Protein AF-A0A564Z6S4-F1 (afdb_monomer_lite)

Structure (mmCIF, N/CA/C/O backbone):
data_AF-A0A564Z6S4-F1
#
_entry.id   AF-A0A564Z6S4-F1
#
loop_
_atom_site.group_PDB
_atom_site.id
_atom_site.type_symbol
_atom_site.label_atom_id
_atom_site.label_alt_id
_atom_site.label_comp_id
_atom_site.label_asym_id
_atom_site.label_entity_id
_atom_site.label_seq_id
_atom_site.pdbx_PDB_ins_code
_atom_site.Cartn_x
_atom_site.Cartn_y
_atom_site.Cartn_z
_atom_site.occupancy
_atom_site.B_iso_or_equiv
_atom_site.auth_seq_id
_atom_site.auth_comp_id
_atom_site.auth_asym_id
_atom_site.auth_atom_id
_atom_site.pdbx_PDB_model_num
ATOM 1 N N . PHE A 1 1 ? -22.185 -46.975 9.335 1.00 53.81 1 PHE A N 1
ATOM 2 C CA . PHE A 1 1 ? -21.589 -45.627 9.403 1.00 53.81 1 PHE A CA 1
ATOM 3 C C . PHE A 1 1 ? -22.709 -44.605 9.379 1.00 53.81 1 PHE A C 1
ATOM 5 O O . PHE A 1 1 ? -23.396 -44.488 8.372 1.00 53.81 1 PHE A O 1
ATOM 12 N N . GLN A 1 2 ? -22.961 -43.968 10.520 1.00 59.12 2 GLN A N 1
ATOM 13 C CA . GLN A 1 2 ? -23.992 -42.947 10.678 1.00 59.12 2 GLN A 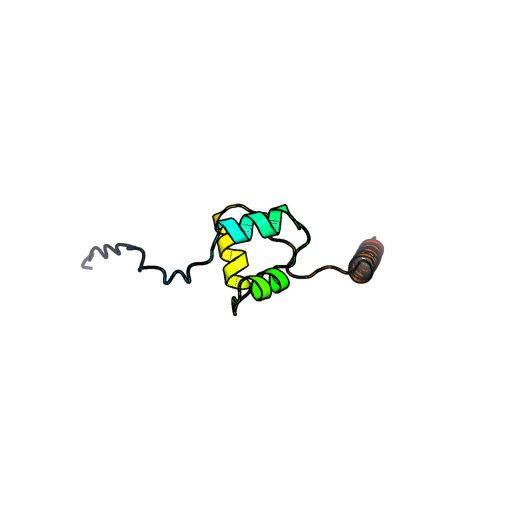CA 1
ATOM 14 C C . GLN A 1 2 ? -23.518 -41.667 9.983 1.00 59.12 2 GLN A C 1
ATOM 16 O O . GLN A 1 2 ? -22.391 -41.222 10.188 1.00 59.12 2 GLN A O 1
ATOM 21 N N . LYS A 1 3 ? -24.330 -41.156 9.057 1.00 64.38 3 LYS A N 1
ATOM 22 C CA . LYS A 1 3 ? -23.985 -40.021 8.199 1.00 64.38 3 LYS A CA 1
ATOM 23 C C . LYS A 1 3 ? -24.542 -38.766 8.861 1.00 64.38 3 LYS A C 1
ATOM 25 O O . LYS A 1 3 ? -25.624 -38.304 8.511 1.00 64.38 3 LYS A O 1
ATOM 30 N N . ASP A 1 4 ? -23.839 -38.277 9.874 1.00 65.94 4 ASP A N 1
ATOM 31 C CA . ASP A 1 4 ? -24.233 -37.045 10.546 1.00 65.94 4 ASP A CA 1
ATOM 32 C C . ASP A 1 4 ? -24.015 -35.868 9.588 1.00 65.94 4 ASP A C 1
ATOM 34 O O . ASP A 1 4 ? -22.914 -35.616 9.094 1.00 65.94 4 ASP A O 1
ATOM 38 N N . ASN A 1 5 ? -25.107 -35.174 9.269 1.00 63.91 5 ASN A N 1
ATOM 39 C CA . ASN A 1 5 ? -25.099 -33.984 8.430 1.00 63.91 5 ASN A CA 1
ATOM 40 C C . ASN A 1 5 ? -24.457 -32.830 9.208 1.00 63.91 5 ASN A C 1
ATOM 42 O O . ASN A 1 5 ? -25.134 -32.106 9.938 1.00 63.91 5 ASN A O 1
ATOM 46 N N . ILE A 1 6 ? -23.147 -32.638 9.045 1.00 66.19 6 ILE A N 1
ATOM 47 C CA . ILE A 1 6 ? -22.438 -31.463 9.561 1.00 66.19 6 ILE A CA 1
ATOM 48 C C . ILE A 1 6 ? -22.819 -30.264 8.680 1.00 66.19 6 ILE A C 1
ATOM 50 O O . ILE A 1 6 ? -22.113 -29.895 7.744 1.00 66.19 6 ILE A O 1
ATOM 54 N N . SER A 1 7 ? -23.978 -29.661 8.950 1.00 69.12 7 SER A N 1
ATOM 55 C CA . SER A 1 7 ? -24.374 -28.374 8.372 1.00 69.12 7 SER A CA 1
ATOM 56 C C . SER A 1 7 ? -23.550 -27.266 9.033 1.00 69.12 7 SER A C 1
ATOM 58 O O . SER A 1 7 ? -24.023 -26.585 9.944 1.00 69.12 7 SER A O 1
ATOM 60 N N . LEU A 1 8 ? -22.310 -27.078 8.579 1.00 66.00 8 LEU A N 1
ATOM 61 C CA . LEU A 1 8 ? -21.487 -25.936 8.965 1.00 66.00 8 LEU A CA 1
ATOM 62 C C . LEU A 1 8 ? -22.077 -24.677 8.311 1.00 66.00 8 LEU A C 1
ATOM 64 O O . LEU A 1 8 ? -21.852 -24.405 7.133 1.00 66.00 8 LEU A O 1
ATOM 68 N N . LYS A 1 9 ? -22.890 -23.925 9.055 1.00 72.31 9 LYS A N 1
ATOM 69 C CA . LYS A 1 9 ? -23.307 -22.585 8.636 1.00 72.31 9 LYS A CA 1
ATOM 70 C C . LYS A 1 9 ? -22.086 -21.678 8.764 1.00 72.31 9 LYS A C 1
ATOM 72 O O . LYS A 1 9 ? -21.636 -21.405 9.873 1.00 72.31 9 LYS A O 1
ATOM 77 N N . ASP A 1 10 ? -21.531 -21.261 7.630 1.00 65.38 10 ASP A N 1
ATOM 78 C CA . ASP A 1 10 ? -20.462 -20.263 7.580 1.00 65.38 10 ASP A CA 1
ATOM 79 C C . ASP A 1 10 ? -21.076 -18.881 7.833 1.00 65.38 10 ASP A C 1
ATOM 81 O O . ASP A 1 10 ? -21.355 -18.100 6.923 1.00 65.38 10 ASP A O 1
ATOM 85 N N . GLU A 1 11 ? -21.432 -18.635 9.091 1.00 73.62 11 GLU A N 1
ATOM 86 C CA . GLU A 1 11 ? -21.998 -17.366 9.513 1.00 73.62 11 GLU A CA 1
ATOM 87 C C . GLU A 1 11 ? -20.843 -16.379 9.739 1.00 73.62 11 GLU A C 1
ATOM 89 O O . GLU A 1 11 ? -19.934 -16.651 10.538 1.00 73.62 11 GLU A O 1
ATOM 94 N N . PRO A 1 12 ? -20.810 -15.239 9.028 1.00 63.81 12 PRO A N 1
ATOM 95 C CA . PRO A 1 12 ? -19.693 -14.320 9.128 1.00 63.81 12 PRO A CA 1
ATOM 96 C C . PRO A 1 12 ? -19.648 -13.730 10.539 1.00 63.81 12 PRO A C 1
ATOM 98 O O . PRO A 1 12 ? -20.470 -12.893 10.910 1.00 63.81 12 PRO A O 1
ATOM 101 N N . ARG A 1 13 ? -18.64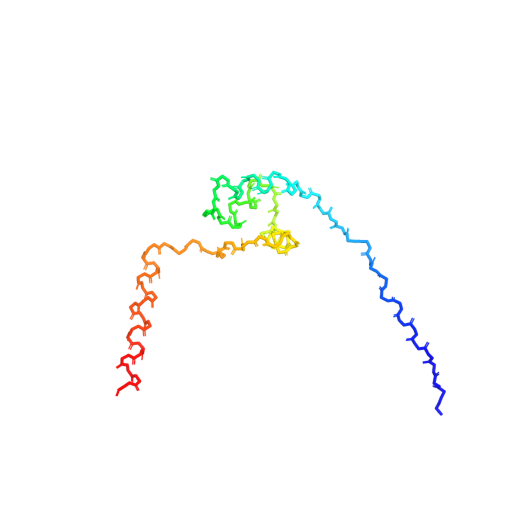7 -14.135 11.329 1.00 68.25 13 ARG A N 1
ATOM 102 C CA . ARG A 1 13 ? -18.358 -13.505 12.624 1.00 68.25 13 ARG A CA 1
ATOM 103 C C . ARG A 1 13 ? -18.214 -12.000 12.422 1.00 68.25 13 ARG A C 1
ATOM 105 O O . ARG A 1 13 ? -17.519 -11.567 11.498 1.00 68.25 13 ARG A O 1
ATOM 112 N N . ALA A 1 14 ? -18.834 -11.217 13.305 1.00 58.94 14 ALA A N 1
ATOM 113 C CA . ALA A 1 14 ? -18.753 -9.763 13.289 1.00 58.94 14 ALA A CA 1
ATOM 114 C C . ALA A 1 14 ? -17.285 -9.319 13.160 1.00 58.94 14 ALA A C 1
ATOM 116 O O . ALA A 1 14 ? -16.466 -9.501 14.065 1.00 58.94 14 ALA A O 1
ATOM 117 N N . LYS A 1 15 ? -16.923 -8.778 11.991 1.00 60.62 15 LYS A N 1
ATOM 118 C CA . LYS A 1 15 ? -15.590 -8.220 11.761 1.00 60.62 15 LYS A CA 1
ATOM 119 C C . LYS A 1 15 ? -15.432 -7.022 12.691 1.00 60.62 15 LYS A C 1
ATOM 121 O O . LYS A 1 15 ? -16.182 -6.060 12.586 1.00 60.62 15 LYS A O 1
ATOM 126 N N . CYS A 1 16 ? -14.418 -7.049 13.554 1.00 54.31 16 CYS A N 1
ATOM 127 C CA . CYS A 1 16 ? -13.950 -5.857 14.255 1.00 54.31 16 CYS A CA 1
ATOM 128 C C . CYS A 1 16 ? -13.352 -4.894 13.215 1.00 54.31 16 CYS A C 1
ATOM 130 O O . CYS A 1 16 ? -12.166 -4.951 12.878 1.00 54.31 16 CYS A O 1
ATOM 132 N N . SER A 1 17 ? -14.197 -4.059 12.620 1.00 57.53 17 SER A N 1
ATOM 133 C CA . SER A 1 17 ? -13.789 -2.981 11.732 1.00 57.53 17 SER A CA 1
ATOM 134 C C . SER A 1 17 ? -13.331 -1.816 12.597 1.00 57.53 17 SER A C 1
ATOM 136 O O . SER A 1 17 ? -14.149 -1.040 13.087 1.00 57.53 17 SER A O 1
ATOM 138 N N . LYS A 1 18 ? -12.013 -1.664 12.779 1.00 64.06 18 LYS A N 1
ATOM 139 C CA . LYS A 1 18 ? -11.467 -0.336 13.085 1.00 64.06 18 LYS A CA 1
ATOM 140 C C . LYS A 1 18 ? -11.941 0.573 11.954 1.00 64.06 18 LYS A C 1
ATOM 142 O O . LYS A 1 18 ? -11.553 0.350 10.809 1.00 64.06 18 LYS A O 1
ATOM 147 N N . LYS A 1 19 ? -12.859 1.488 12.269 1.00 68.88 19 LYS A N 1
ATOM 148 C CA . LYS A 1 19 ? -13.538 2.349 11.301 1.00 68.88 19 LYS A CA 1
ATOM 149 C C . LYS A 1 19 ? -12.497 3.291 10.701 1.00 68.88 19 LYS A C 1
ATOM 151 O O . LYS A 1 19 ? -12.156 4.302 11.302 1.00 68.88 19 LYS A O 1
ATOM 156 N N . LEU A 1 20 ? -11.934 2.902 9.563 1.00 75.88 20 LEU A N 1
ATOM 157 C CA . LEU A 1 20 ? -11.210 3.821 8.701 1.00 75.88 20 LEU A CA 1
ATOM 158 C C . LEU A 1 20 ? -12.240 4.642 7.928 1.00 75.88 20 LEU A C 1
ATOM 160 O O . LEU A 1 20 ? -13.272 4.132 7.499 1.00 75.88 20 LEU A O 1
ATOM 164 N N . ASN A 1 21 ? -11.964 5.926 7.796 1.00 83.69 21 ASN A N 1
ATOM 165 C CA . ASN A 1 21 ? -12.705 6.888 6.990 1.00 83.69 21 ASN A CA 1
ATOM 166 C C . ASN A 1 21 ? -12.407 6.656 5.495 1.00 83.69 21 ASN A C 1
ATOM 168 O O . ASN A 1 21 ? -11.597 7.362 4.898 1.00 83.69 21 ASN A O 1
ATOM 172 N N . SER A 1 22 ? -13.055 5.661 4.881 1.00 81.69 22 SER A N 1
ATOM 173 C CA . SER A 1 22 ? -12.826 5.301 3.471 1.00 81.69 22 SER A CA 1
ATOM 174 C C . SER A 1 22 ? -12.898 6.500 2.518 1.00 81.69 22 SER A C 1
ATOM 176 O O . SER A 1 22 ? -12.082 6.596 1.610 1.00 81.69 22 SER A O 1
ATOM 178 N N . GLU A 1 23 ? -13.801 7.452 2.766 1.00 86.31 23 GLU A N 1
ATOM 179 C CA . GLU A 1 23 ? -13.915 8.695 1.990 1.00 86.31 23 GLU A CA 1
ATOM 180 C C . GLU A 1 23 ? -12.636 9.539 2.053 1.00 86.31 23 GLU A C 1
ATOM 182 O O . GLU A 1 23 ? -12.093 9.933 1.024 1.00 86.31 23 GLU A O 1
ATOM 187 N N . GLN A 1 24 ? -12.090 9.769 3.251 1.00 86.12 24 GLN A N 1
ATOM 188 C CA . GLN A 1 24 ? -10.856 10.545 3.404 1.00 86.12 24 GLN A CA 1
ATOM 189 C C . GLN A 1 24 ? -9.651 9.793 2.822 1.00 86.12 24 GLN A C 1
ATOM 191 O O . GLN A 1 24 ? -8.756 10.414 2.245 1.00 86.12 24 GLN A O 1
ATOM 196 N N . LEU A 1 25 ? -9.639 8.458 2.919 1.00 85.31 25 LEU A N 1
ATOM 197 C CA . LEU A 1 25 ? -8.634 7.618 2.265 1.00 85.31 25 LEU A CA 1
ATOM 198 C C . LEU A 1 25 ? -8.690 7.769 0.739 1.00 85.31 25 LEU A C 1
ATOM 200 O O . LEU A 1 25 ? -7.643 7.938 0.116 1.00 85.31 25 LEU A O 1
ATOM 204 N N . GLN A 1 26 ? -9.888 7.783 0.154 1.00 85.00 26 GLN A N 1
ATOM 205 C CA . GLN A 1 26 ? -10.088 7.972 -1.282 1.00 85.00 26 GLN A CA 1
ATOM 206 C C . GLN A 1 26 ? -9.606 9.344 -1.757 1.00 85.00 26 GLN A C 1
ATOM 208 O O . GLN A 1 26 ? -8.882 9.421 -2.751 1.00 85.00 26 GLN A O 1
ATOM 213 N N . VAL A 1 27 ? -9.964 10.414 -1.040 1.00 85.25 27 VAL A N 1
ATOM 214 C CA . VAL A 1 27 ? -9.508 11.780 -1.352 1.00 85.25 27 VAL A CA 1
ATOM 215 C C . VAL A 1 27 ? -7.982 11.841 -1.334 1.00 85.25 27 VAL A C 1
ATOM 217 O O . VAL A 1 27 ? -7.377 12.298 -2.297 1.00 85.25 27 VAL A O 1
ATOM 220 N N . THR A 1 28 ? -7.351 11.259 -0.310 1.00 84.12 28 THR A N 1
ATOM 221 C CA . THR A 1 28 ? -5.883 11.260 -0.176 1.00 84.12 28 THR A CA 1
ATOM 222 C C . THR A 1 28 ? -5.186 10.509 -1.319 1.00 84.12 28 THR A C 1
ATOM 224 O O . THR A 1 28 ? -4.116 10.921 -1.766 1.00 84.12 28 THR A O 1
ATOM 227 N N . ILE A 1 29 ? -5.769 9.404 -1.798 1.00 81.94 29 ILE A N 1
ATOM 228 C CA . ILE A 1 29 ? -5.240 8.645 -2.945 1.00 81.94 29 ILE A CA 1
ATOM 229 C C . ILE A 1 29 ? -5.434 9.426 -4.249 1.00 81.94 29 ILE A C 1
ATOM 231 O O . ILE A 1 29 ? -4.535 9.453 -5.084 1.00 81.94 29 ILE A O 1
ATOM 235 N N . THR A 1 30 ? -6.589 10.072 -4.413 1.00 81.56 30 THR A N 1
ATOM 236 C CA . THR A 1 30 ? -6.925 10.839 -5.622 1.00 81.56 30 THR A CA 1
ATOM 237 C C . THR A 1 30 ? -6.044 12.082 -5.756 1.00 81.56 30 THR A C 1
ATOM 239 O O . THR A 1 30 ? -5.563 12.379 -6.845 1.00 81.56 30 THR A O 1
ATOM 242 N N . GLU A 1 31 ? -5.779 12.783 -4.651 1.00 84.19 31 GLU A N 1
ATOM 243 C CA . GLU A 1 31 ? -4.875 13.940 -4.616 1.00 84.19 31 GLU A CA 1
ATOM 244 C C . GLU A 1 31 ? -3.404 13.551 -4.821 1.00 84.19 31 GLU A C 1
ATOM 246 O O . GLU A 1 31 ? -2.621 14.333 -5.361 1.00 84.19 31 GLU A O 1
ATOM 251 N N . ASN A 1 32 ? -2.998 12.359 -4.372 1.00 76.06 32 ASN A N 1
ATOM 252 C CA . ASN A 1 32 ? -1.613 11.910 -4.450 1.00 76.06 32 ASN A CA 1
ATOM 253 C C . ASN A 1 32 ? -1.521 10.403 -4.766 1.00 76.06 32 ASN A C 1
ATOM 255 O O . ASN A 1 32 ? -1.368 9.584 -3.851 1.00 76.06 32 ASN A O 1
ATOM 259 N N . PRO A 1 33 ? -1.559 10.019 -6.057 1.00 68.44 33 PRO A N 1
ATOM 260 C CA . PRO A 1 33 ? -1.566 8.612 -6.463 1.00 68.44 33 PRO A CA 1
ATOM 261 C C . PRO A 1 33 ? -0.242 7.889 -6.170 1.00 68.44 33 PRO A C 1
ATOM 263 O O . PRO A 1 33 ? -0.198 6.662 -6.125 1.00 68.44 33 PRO A O 1
ATOM 266 N N . THR A 1 34 ? 0.848 8.624 -5.926 1.00 67.62 34 THR A N 1
ATOM 267 C CA . THR A 1 34 ? 2.166 8.069 -5.575 1.00 67.62 34 THR A CA 1
ATOM 268 C C . THR A 1 34 ? 2.349 7.832 -4.072 1.00 67.62 34 THR A C 1
ATOM 270 O O . THR A 1 34 ? 3.411 7.378 -3.636 1.00 67.62 34 THR A O 1
ATOM 273 N N . CYS A 1 35 ? 1.334 8.092 -3.241 1.00 73.12 35 CYS A N 1
ATOM 274 C CA . CYS A 1 35 ? 1.417 7.844 -1.805 1.00 73.12 35 CYS A CA 1
ATOM 275 C C . CYS A 1 35 ? 1.590 6.350 -1.479 1.00 73.12 35 CYS A C 1
ATOM 277 O O . CYS A 1 35 ? 0.727 5.518 -1.741 1.00 73.12 35 CYS A O 1
ATOM 279 N N . THR A 1 36 ? 2.685 6.010 -0.794 1.00 76.69 36 THR A N 1
ATOM 280 C CA . THR A 1 36 ? 2.908 4.649 -0.288 1.00 76.69 36 THR A CA 1
ATOM 281 C C . THR A 1 36 ? 1.940 4.294 0.845 1.00 76.69 36 THR A C 1
ATOM 283 O O . THR A 1 36 ? 1.568 5.133 1.673 1.00 76.69 36 THR A O 1
ATOM 286 N N . THR A 1 37 ? 1.607 3.007 0.966 1.00 79.25 37 THR A N 1
ATOM 287 C CA . THR A 1 37 ? 0.745 2.464 2.038 1.00 79.25 37 THR A CA 1
ATOM 288 C C . THR A 1 37 ? 1.260 2.786 3.448 1.00 79.25 37 THR A C 1
ATOM 290 O O . THR A 1 37 ? 0.470 2.969 4.375 1.00 79.25 37 THR A O 1
ATOM 293 N N . ARG A 1 38 ? 2.583 2.940 3.611 1.00 78.75 38 ARG A N 1
ATOM 294 C CA . ARG A 1 38 ? 3.238 3.390 4.853 1.00 78.75 38 ARG A CA 1
ATOM 295 C C . ARG A 1 38 ? 2.972 4.862 5.178 1.00 78.75 38 ARG A C 1
ATOM 297 O O . ARG A 1 38 ? 2.887 5.226 6.349 1.00 78.75 38 ARG A O 1
ATOM 304 N N . LYS A 1 39 ? 2.894 5.728 4.168 1.00 82.75 39 LYS A N 1
ATOM 305 C CA . LYS A 1 39 ? 2.586 7.150 4.364 1.00 82.75 39 LYS A CA 1
ATOM 306 C C . LYS A 1 39 ? 1.120 7.308 4.752 1.00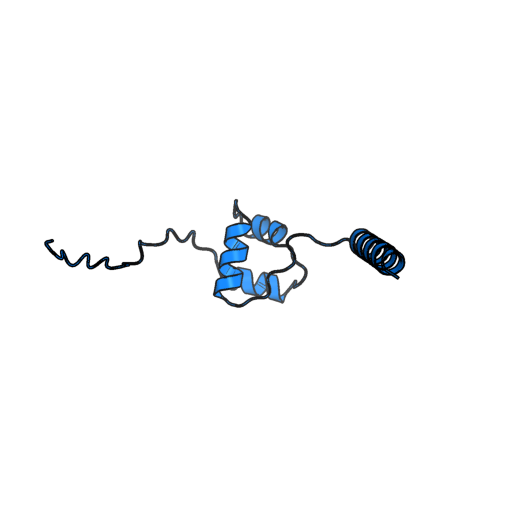 82.75 39 LYS A C 1
ATOM 308 O O . LYS A 1 39 ? 0.835 7.923 5.773 1.00 82.75 39 LYS A O 1
ATOM 313 N N . LEU A 1 40 ? 0.232 6.613 4.039 1.00 82.62 40 LEU A N 1
ATOM 314 C CA . LEU A 1 40 ? -1.189 6.533 4.378 1.00 82.62 40 LEU A CA 1
ATOM 315 C C . LEU A 1 40 ? -1.393 5.993 5.806 1.00 82.62 40 LEU A C 1
ATOM 317 O O . LEU A 1 40 ? -2.159 6.564 6.573 1.00 82.62 40 LEU A O 1
ATOM 321 N N . SER A 1 41 ? -0.653 4.963 6.234 1.00 82.44 41 SER A N 1
ATOM 322 C CA . SER A 1 41 ? -0.796 4.430 7.600 1.00 82.44 41 SER A CA 1
ATOM 323 C C . SER A 1 41 ? -0.438 5.439 8.686 1.00 82.44 41 SER A C 1
ATOM 325 O O . SER A 1 41 ? -1.050 5.421 9.749 1.00 82.44 41 SER A O 1
ATOM 327 N N . LYS A 1 42 ? 0.515 6.341 8.421 1.00 84.06 42 LYS A N 1
ATOM 328 C CA . LYS A 1 42 ? 0.832 7.446 9.334 1.00 84.06 42 LYS A CA 1
ATOM 329 C C . LYS A 1 42 ? -0.279 8.496 9.345 1.00 84.06 42 LYS A C 1
ATOM 331 O O . LYS A 1 42 ? -0.707 8.880 10.426 1.00 84.06 42 LYS A O 1
ATOM 336 N N . THR A 1 43 ? -0.774 8.903 8.174 1.00 84.50 43 THR A N 1
ATOM 337 C CA . THR A 1 43 ? -1.856 9.897 8.044 1.00 84.50 43 THR A CA 1
ATOM 338 C C . THR A 1 43 ? -3.130 9.453 8.757 1.00 84.50 43 THR A C 1
ATOM 340 O O . THR A 1 43 ? -3.735 10.224 9.491 1.00 84.50 43 THR A O 1
ATOM 343 N N . PHE A 1 44 ? -3.505 8.184 8.597 1.00 82.94 44 PHE A N 1
ATOM 344 C CA . PHE A 1 44 ? -4.716 7.619 9.196 1.00 82.94 44 PHE A CA 1
ATOM 345 C C . PHE A 1 44 ? -4.498 7.049 10.606 1.00 82.94 44 PHE A C 1
ATOM 347 O O . PHE A 1 44 ? -5.388 6.398 11.151 1.00 82.94 44 PHE A O 1
ATOM 354 N N . ASN A 1 45 ? -3.312 7.259 11.193 1.00 83.81 45 ASN A N 1
ATOM 355 C CA . ASN A 1 45 ? -2.908 6.731 12.498 1.00 83.81 45 ASN A CA 1
ATOM 356 C C . ASN A 1 45 ? -3.201 5.223 12.668 1.00 83.81 45 ASN A C 1
ATOM 358 O O . ASN A 1 45 ? -3.676 4.743 13.701 1.00 83.81 45 ASN A O 1
ATOM 362 N N . VAL A 1 46 ? -2.936 4.450 11.614 1.00 81.56 46 VAL A N 1
ATOM 363 C CA . VAL A 1 46 ? -3.170 3.007 11.583 1.00 81.56 46 VAL A CA 1
ATOM 364 C C . VAL A 1 46 ? -1.856 2.288 11.818 1.00 81.56 46 V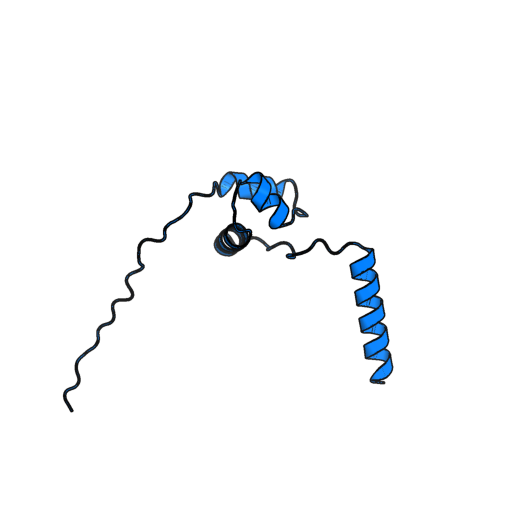AL A C 1
ATOM 366 O O . VAL A 1 46 ? -0.939 2.344 11.006 1.00 81.56 46 VAL A O 1
ATOM 369 N N . SER A 1 47 ? -1.786 1.522 12.905 1.00 74.94 47 SER A N 1
ATOM 370 C CA . SER A 1 47 ? -0.589 0.748 13.268 1.00 74.94 47 SER A CA 1
ATOM 371 C C . SER A 1 47 ? -0.132 -0.241 12.180 1.00 74.94 47 SER A C 1
ATOM 373 O O . SER A 1 47 ? 1.062 -0.501 12.043 1.00 74.94 47 SER A O 1
ATOM 375 N N . ARG A 1 48 ? -1.059 -0.805 11.393 1.00 76.50 48 ARG A N 1
ATOM 376 C CA . ARG A 1 48 ? -0.754 -1.808 10.361 1.00 76.50 48 ARG A CA 1
ATOM 377 C C . ARG A 1 48 ? -1.098 -1.281 8.971 1.00 76.50 48 ARG A C 1
ATOM 379 O O . ARG A 1 48 ? -2.275 -1.151 8.644 1.00 76.50 48 ARG A O 1
ATOM 386 N N . HIS A 1 49 ? -0.080 -1.101 8.127 1.00 78.31 49 HIS A N 1
ATOM 387 C CA . HIS A 1 49 ? -0.230 -0.800 6.693 1.00 78.31 49 HIS A CA 1
ATOM 388 C C . HIS A 1 49 ? -1.163 -1.800 5.980 1.00 78.31 49 HIS A C 1
ATOM 390 O O . HIS A 1 49 ? -1.921 -1.427 5.091 1.00 78.31 49 HIS A O 1
ATOM 396 N N . MET A 1 50 ? -1.186 -3.055 6.446 1.00 81.62 50 MET A N 1
ATOM 397 C CA . MET A 1 50 ? -2.059 -4.119 5.942 1.00 81.62 50 MET A CA 1
ATOM 398 C C . MET A 1 50 ? -3.555 -3.759 5.996 1.00 81.62 50 MET A C 1
ATOM 400 O O . MET A 1 50 ? -4.325 -4.224 5.159 1.00 81.62 50 MET A O 1
ATOM 404 N N . THR A 1 51 ? -3.992 -2.947 6.963 1.00 83.56 51 THR A N 1
ATOM 405 C CA . THR A 1 51 ? -5.397 -2.520 7.061 1.00 83.56 51 THR A CA 1
ATOM 406 C C . THR A 1 51 ? -5.782 -1.623 5.885 1.00 83.56 51 THR A C 1
ATOM 408 O O . THR A 1 51 ? -6.857 -1.796 5.322 1.00 83.56 51 THR A O 1
ATOM 411 N N . ILE A 1 52 ? -4.879 -0.733 5.463 1.00 82.94 52 ILE A N 1
ATOM 412 C CA . ILE A 1 52 ? -5.088 0.144 4.306 1.00 82.94 52 ILE A CA 1
ATOM 413 C C . ILE A 1 52 ? -5.099 -0.681 3.024 1.00 82.94 52 ILE A C 1
ATOM 415 O O . ILE A 1 52 ? -6.048 -0.574 2.260 1.00 82.94 52 ILE A O 1
ATOM 419 N N . CYS A 1 53 ? -4.144 -1.601 2.840 1.00 81.88 53 CYS A N 1
ATOM 420 C CA . CYS A 1 53 ? -4.148 -2.494 1.675 1.00 81.88 53 CYS A CA 1
ATOM 421 C C . CYS A 1 53 ? -5.457 -3.295 1.557 1.00 81.88 53 CYS A C 1
ATOM 423 O O . CYS A 1 53 ? -5.966 -3.504 0.459 1.00 81.88 53 CYS A O 1
ATOM 425 N N . ARG A 1 54 ? -6.013 -3.749 2.690 1.00 83.69 54 ARG A N 1
ATOM 426 C CA . ARG A 1 54 ? -7.291 -4.476 2.722 1.00 83.69 54 ARG A CA 1
ATOM 427 C C . ARG A 1 54 ? -8.472 -3.593 2.337 1.00 83.69 54 ARG A C 1
ATOM 429 O O . ARG A 1 54 ? -9.331 -4.078 1.611 1.00 83.69 54 ARG A O 1
ATOM 436 N N . GLU A 1 55 ? -8.527 -2.350 2.809 1.00 84.69 55 GLU A N 1
ATOM 437 C CA . GLU A 1 55 ? -9.595 -1.417 2.425 1.00 84.69 55 GLU A CA 1
ATOM 438 C C . GLU A 1 55 ? -9.497 -1.012 0.953 1.00 84.69 55 GLU A C 1
ATOM 440 O O . GLU A 1 55 ? -10.483 -1.110 0.230 1.00 84.69 55 GLU A O 1
ATOM 445 N N . MET A 1 56 ? -8.298 -0.702 0.458 1.00 83.06 56 MET A N 1
ATOM 446 C CA . MET A 1 56 ? -8.080 -0.409 -0.964 1.00 83.06 56 MET A CA 1
ATOM 447 C C . MET A 1 56 ? -8.538 -1.575 -1.852 1.00 83.06 56 MET A C 1
ATOM 449 O O . MET A 1 56 ? -9.264 -1.372 -2.821 1.00 83.06 56 MET A O 1
ATOM 453 N N . LYS A 1 57 ? -8.212 -2.818 -1.463 1.00 84.44 57 LYS A N 1
ATOM 454 C CA . LYS A 1 57 ? -8.643 -4.021 -2.189 1.00 84.44 57 LYS A CA 1
ATOM 455 C C . LYS A 1 57 ? -10.159 -4.237 -2.159 1.00 84.44 57 LYS A C 1
ATOM 457 O O . LYS A 1 57 ? -10.705 -4.747 -3.130 1.00 84.44 57 LYS A O 1
ATOM 462 N N . ARG A 1 58 ? -10.845 -3.870 -1.068 1.00 85.56 58 ARG A N 1
ATOM 463 C CA . ARG A 1 58 ? -12.318 -3.944 -0.986 1.00 85.56 58 ARG A CA 1
ATOM 464 C C . ARG A 1 58 ? -12.998 -2.967 -1.935 1.00 85.56 58 ARG A C 1
ATOM 466 O O . ARG A 1 58 ? -14.042 -3.302 -2.478 1.00 85.56 58 ARG A O 1
ATOM 473 N N . HIS A 1 59 ? -12.400 -1.797 -2.125 1.00 81.94 59 HIS A N 1
ATOM 474 C CA . HIS A 1 59 ? -12.923 -0.750 -2.998 1.00 81.94 59 HIS A CA 1
ATOM 475 C C . HIS A 1 59 ? -12.387 -0.820 -4.438 1.00 81.94 59 HIS A C 1
ATOM 477 O O . HIS A 1 59 ? -12.732 0.028 -5.255 1.00 81.94 59 HIS A O 1
ATOM 483 N N . GLY A 1 60 ? -11.574 -1.831 -4.769 1.00 81.38 60 GLY A N 1
ATOM 484 C CA . GLY A 1 60 ? -11.028 -2.018 -6.116 1.00 81.38 60 GLY A CA 1
ATOM 485 C C . GLY A 1 60 ? -9.981 -0.976 -6.516 1.00 81.38 60 GLY A C 1
ATOM 486 O O . GLY A 1 60 ? -9.732 -0.794 -7.702 1.00 81.38 60 GLY A O 1
ATOM 487 N N . TRP A 1 61 ? -9.376 -0.282 -5.551 1.00 83.62 61 TRP A N 1
ATOM 488 C CA . TRP A 1 61 ? -8.336 0.706 -5.828 1.00 83.62 61 TRP A CA 1
ATOM 489 C C . TRP A 1 61 ? -6.997 0.019 -6.084 1.00 83.62 61 TRP A C 1
ATOM 491 O O . TRP A 1 61 ? -6.651 -0.956 -5.406 1.00 83.62 61 TRP A O 1
ATOM 501 N N . GLU A 1 62 ? -6.230 0.547 -7.039 1.00 76.38 62 GLU A N 1
ATOM 502 C CA . GLU A 1 62 ? -4.872 0.074 -7.290 1.00 76.38 62 GLU A CA 1
ATOM 503 C C . GLU A 1 62 ? -4.038 0.220 -6.022 1.00 76.38 62 GLU A C 1
ATOM 505 O O . GLU A 1 62 ? -3.953 1.294 -5.428 1.00 76.38 62 GLU A O 1
ATOM 510 N N . ILE A 1 63 ? -3.444 -0.887 -5.578 1.00 71.31 63 ILE A N 1
ATOM 511 C CA . ILE A 1 63 ? -2.574 -0.884 -4.408 1.00 71.31 63 ILE A CA 1
ATOM 512 C C . ILE A 1 63 ? -1.224 -0.340 -4.875 1.00 71.31 63 ILE A C 1
ATOM 514 O O . ILE A 1 63 ? -0.550 -1.028 -5.650 1.00 71.31 63 ILE A O 1
ATOM 518 N N . PRO A 1 64 ? -0.796 0.847 -4.407 1.00 67.94 64 PRO A N 1
ATOM 519 C CA . PRO A 1 64 ? 0.513 1.358 -4.752 1.00 67.94 64 PRO A CA 1
ATOM 520 C C . PRO A 1 64 ? 1.568 0.360 -4.267 1.00 67.94 64 PRO A C 1
ATOM 522 O O . PRO A 1 64 ? 1.384 -0.265 -3.208 1.00 67.94 64 PRO A O 1
ATOM 525 N N . PRO A 1 65 ? 2.667 0.185 -5.020 1.00 66.62 65 PRO A N 1
ATOM 526 C CA . PRO A 1 65 ? 3.711 -0.753 -4.661 1.00 66.62 65 PRO A CA 1
ATOM 527 C C . PRO A 1 65 ? 4.126 -0.564 -3.193 1.00 66.62 65 PRO A C 1
ATOM 529 O O . PRO A 1 65 ? 4.217 0.573 -2.718 1.00 66.62 65 PRO A O 1
ATOM 532 N N . PRO A 1 66 ? 4.397 -1.654 -2.449 1.00 59.06 66 PRO A N 1
ATOM 533 C CA . PRO A 1 66 ? 4.732 -1.572 -1.024 1.00 59.06 66 PRO A CA 1
ATOM 534 C C . PRO A 1 66 ? 5.948 -0.681 -0.732 1.00 59.06 66 PRO A C 1
ATOM 536 O O . PRO A 1 66 ? 6.124 -0.216 0.395 1.00 59.06 66 PRO A O 1
ATOM 539 N N . TYR A 1 67 ? 6.768 -0.440 -1.754 1.00 64.88 67 TYR A N 1
ATOM 540 C CA . TYR A 1 67 ? 7.952 0.389 -1.708 1.00 64.88 67 TYR A CA 1
ATOM 541 C C . TYR A 1 67 ? 7.913 1.398 -2.845 1.00 64.88 67 TYR A C 1
ATOM 543 O O . TYR A 1 67 ? 7.620 1.052 -3.988 1.00 64.88 67 TYR A O 1
ATOM 551 N N . ASP A 1 68 ? 8.270 2.632 -2.514 1.00 59.06 68 ASP A N 1
ATOM 552 C CA . ASP A 1 68 ? 8.705 3.592 -3.511 1.00 59.06 68 ASP A CA 1
ATOM 553 C C . ASP A 1 68 ? 10.016 3.059 -4.104 1.00 59.06 68 ASP A C 1
ATOM 555 O O . ASP A 1 68 ? 11.038 2.969 -3.413 1.00 59.06 68 ASP A O 1
ATOM 559 N N . PHE A 1 69 ? 9.976 2.582 -5.348 1.00 57.91 69 PHE A N 1
ATOM 560 C CA . PHE A 1 69 ? 11.204 2.262 -6.056 1.00 57.91 69 PHE A CA 1
ATOM 561 C C . PHE A 1 69 ? 11.846 3.596 -6.406 1.00 57.91 69 PHE A C 1
ATOM 563 O O . PHE A 1 69 ? 11.447 4.227 -7.384 1.00 57.91 69 PHE A O 1
ATOM 570 N N . SER A 1 70 ? 12.850 4.009 -5.629 1.00 63.72 70 SER A N 1
ATOM 571 C CA . SER A 1 70 ? 13.719 5.098 -6.064 1.00 63.72 70 SER A CA 1
ATOM 572 C C . SER A 1 70 ? 14.215 4.795 -7.479 1.00 63.72 70 SER A C 1
ATOM 574 O O . SER A 1 70 ? 14.412 3.630 -7.843 1.00 63.72 70 SER A O 1
ATOM 576 N N . GLU A 1 71 ? 14.416 5.832 -8.287 1.00 70.56 71 GLU A N 1
ATOM 577 C CA . GLU A 1 71 ? 14.825 5.666 -9.687 1.00 70.56 71 GLU A CA 1
ATOM 578 C C . GLU A 1 71 ? 16.110 4.824 -9.811 1.00 70.56 71 GLU A C 1
ATOM 580 O O . GLU A 1 71 ? 16.249 3.997 -10.708 1.00 70.56 71 GLU A O 1
ATOM 585 N N . ILE A 1 72 ? 16.979 4.917 -8.801 1.00 70.06 72 ILE A N 1
ATOM 586 C CA . ILE A 1 72 ? 18.187 4.104 -8.626 1.00 70.06 72 ILE A CA 1
ATOM 587 C C . ILE A 1 72 ? 17.855 2.611 -8.477 1.00 70.06 72 ILE A C 1
ATOM 589 O O . ILE A 1 72 ? 18.483 1.765 -9.110 1.00 70.06 72 ILE A O 1
ATOM 593 N N . ASN A 1 73 ? 16.852 2.261 -7.668 1.00 68.56 73 ASN A N 1
ATOM 594 C CA . ASN A 1 73 ? 16.444 0.869 -7.493 1.00 68.56 73 ASN A CA 1
ATOM 595 C C . ASN A 1 73 ? 15.765 0.316 -8.759 1.00 68.56 73 ASN A C 1
ATOM 597 O O . ASN A 1 73 ? 15.911 -0.866 -9.066 1.00 68.56 73 ASN A O 1
ATOM 601 N N . LYS A 1 74 ? 15.064 1.158 -9.536 1.00 79.19 74 LYS A N 1
ATOM 602 C CA . LYS A 1 74 ? 14.530 0.756 -10.851 1.00 79.19 74 LYS A CA 1
ATOM 603 C C . LYS A 1 74 ? 15.658 0.459 -11.834 1.00 79.19 74 LYS A C 1
ATOM 605 O O . LYS A 1 74 ? 15.672 -0.620 -12.420 1.00 79.19 74 LYS A O 1
ATOM 610 N N . GLN A 1 75 ? 16.626 1.368 -11.956 1.00 82.69 75 GLN A N 1
ATOM 611 C CA . GLN A 1 75 ? 17.783 1.194 -12.836 1.00 82.69 75 GLN A CA 1
ATOM 612 C C . GLN A 1 75 ? 18.594 -0.049 -12.464 1.00 82.69 75 GLN A C 1
ATOM 614 O O . GLN A 1 75 ? 18.905 -0.856 -13.334 1.00 82.69 75 GLN A O 1
ATOM 619 N N . HIS A 1 76 ? 18.850 -0.274 -11.172 1.00 83.94 76 HIS A N 1
ATOM 620 C CA . HIS A 1 76 ? 19.560 -1.466 -10.709 1.00 83.94 76 HIS A CA 1
ATOM 621 C C . HIS A 1 76 ? 18.842 -2.767 -11.108 1.00 83.94 76 HIS A C 1
ATOM 623 O O . HIS A 1 76 ? 19.480 -3.727 -11.544 1.00 83.94 76 HIS A O 1
ATOM 629 N N . ARG A 1 77 ? 17.505 -2.803 -11.010 1.00 84.31 77 ARG A N 1
ATOM 630 C CA . ARG A 1 77 ? 16.710 -3.969 -11.430 1.00 84.31 77 ARG A CA 1
ATOM 631 C C . ARG A 1 77 ? 16.755 -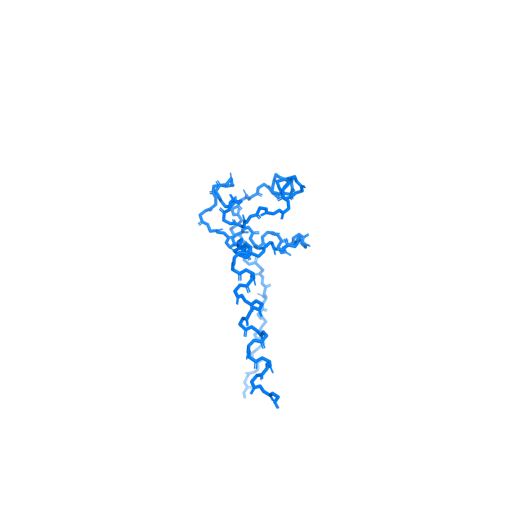4.182 -12.940 1.00 84.31 77 ARG A C 1
ATOM 633 O O . ARG A 1 77 ? 16.946 -5.319 -13.356 1.00 84.31 77 ARG A O 1
ATOM 640 N N . VAL A 1 78 ? 16.640 -3.119 -13.739 1.00 87.38 78 VAL A N 1
ATOM 641 C CA . VAL A 1 78 ? 16.762 -3.202 -15.207 1.00 87.38 78 VAL A CA 1
ATOM 642 C C . VAL A 1 78 ? 18.127 -3.765 -15.594 1.00 87.38 78 VAL A C 1
ATOM 644 O O . VAL A 1 78 ? 18.191 -4.745 -16.332 1.00 87.38 78 VAL A O 1
ATOM 647 N N . THR A 1 79 ? 19.210 -3.225 -15.033 1.00 90.00 79 THR A N 1
ATOM 648 C CA . THR A 1 79 ? 20.576 -3.700 -15.296 1.00 90.00 79 THR A CA 1
ATOM 649 C C . THR A 1 79 ? 20.756 -5.169 -14.920 1.00 90.00 79 THR A C 1
ATOM 651 O O . THR A 1 79 ? 21.355 -5.933 -15.677 1.00 90.00 79 THR A O 1
ATOM 654 N N . CYS A 1 80 ? 20.214 -5.587 -13.773 1.00 89.94 80 CYS A N 1
ATOM 655 C CA . CYS A 1 80 ? 20.271 -6.978 -13.330 1.00 89.94 80 CYS A CA 1
ATOM 656 C C . CYS A 1 80 ? 19.515 -7.912 -14.290 1.00 89.94 80 CYS A C 1
ATOM 658 O O . CYS A 1 80 ? 20.069 -8.916 -14.727 1.00 89.94 80 CYS A O 1
ATOM 660 N N . CYS A 1 81 ? 18.290 -7.554 -14.689 1.00 90.88 81 CYS A N 1
ATOM 661 C CA . CYS A 1 81 ? 17.491 -8.346 -15.627 1.00 90.88 81 CYS A CA 1
ATOM 662 C C . CYS A 1 81 ? 18.152 -8.463 -17.002 1.00 90.88 81 CYS A C 1
ATOM 664 O O . CYS A 1 81 ? 18.223 -9.564 -17.540 1.00 90.88 81 CYS A O 1
ATOM 666 N N . VAL A 1 82 ? 18.678 -7.360 -17.543 1.00 92.00 82 VAL A N 1
ATOM 667 C CA . VAL A 1 82 ? 19.420 -7.371 -18.813 1.00 92.00 82 VAL A CA 1
ATOM 668 C C . VAL A 1 82 ? 20.650 -8.272 -18.698 1.00 92.00 82 VAL A C 1
ATOM 670 O O . VAL A 1 82 ? 20.881 -9.100 -19.567 1.00 92.00 82 VAL A O 1
ATOM 673 N N . SER A 1 83 ? 21.397 -8.184 -17.595 1.00 89.38 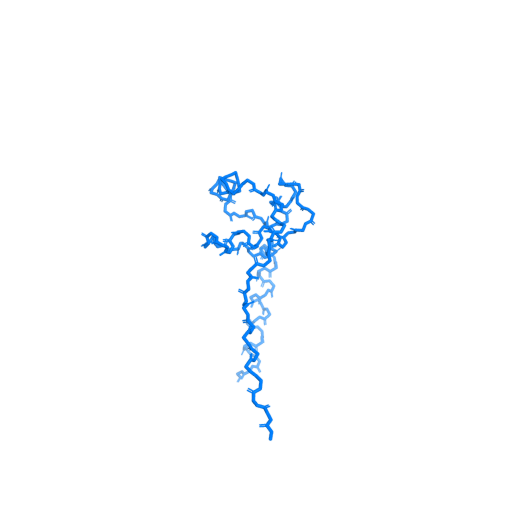83 SER A N 1
ATOM 674 C CA . SER A 1 83 ? 22.583 -9.023 -17.375 1.00 89.38 83 SER A CA 1
ATOM 675 C C . SER A 1 83 ? 22.256 -10.515 -17.260 1.00 89.38 83 SER A C 1
ATOM 677 O O . SER A 1 83 ? 23.071 -11.340 -17.658 1.00 89.38 83 SER A O 1
ATOM 679 N N . LEU A 1 84 ? 21.098 -10.867 -16.695 1.00 90.81 84 LEU A N 1
ATOM 680 C CA . LEU A 1 84 ? 20.637 -12.253 -16.580 1.00 90.81 84 LEU A CA 1
ATOM 681 C C . LEU A 1 84 ? 20.149 -12.796 -17.928 1.00 90.81 84 LEU A C 1
ATOM 683 O O . LEU A 1 84 ? 20.565 -13.879 -18.319 1.00 90.81 84 LEU A O 1
ATOM 687 N N . LEU A 1 85 ? 19.354 -12.015 -18.666 1.00 89.88 85 LEU A N 1
ATOM 688 C CA . LEU A 1 85 ? 18.876 -12.372 -20.008 1.00 89.88 85 LEU A CA 1
ATOM 689 C C . LEU A 1 85 ? 20.029 -12.586 -20.995 1.00 89.88 85 LEU A C 1
ATOM 691 O O . LEU A 1 85 ? 20.005 -13.529 -21.775 1.00 89.88 85 LEU A O 1
ATOM 695 N N . SER A 1 86 ? 21.069 -11.755 -20.925 1.00 81.12 86 SER A N 1
ATOM 696 C CA . SER A 1 86 ? 22.250 -11.880 -21.787 1.00 81.12 86 SER A CA 1
ATOM 697 C C . SER A 1 86 ? 23.170 -13.053 -21.432 1.00 81.12 86 SER A C 1
ATOM 699 O O . SER A 1 86 ? 24.128 -13.291 -22.157 1.00 81.12 86 SER A O 1
ATOM 701 N N . ARG A 1 87 ? 22.949 -13.740 -20.304 1.00 71.88 87 ARG A N 1
ATOM 702 C CA . ARG A 1 87 ? 23.723 -14.928 -19.896 1.00 71.88 87 ARG A CA 1
ATOM 703 C C . ARG A 1 87 ? 23.025 -16.246 -20.235 1.00 71.88 87 ARG A C 1
ATOM 705 O O . ARG A 1 87 ? 23.660 -17.288 -20.129 1.00 71.88 87 ARG A O 1
ATOM 712 N N . GLU A 1 88 ? 21.743 -16.202 -20.595 1.00 58.50 88 GLU A N 1
ATOM 713 C CA . GLU A 1 88 ? 20.971 -17.368 -21.049 1.00 58.50 88 GLU A CA 1
ATOM 714 C C . GLU A 1 88 ? 20.984 -17.549 -22.584 1.00 58.50 88 GLU A C 1
ATOM 716 O O . GLU A 1 88 ? 20.485 -18.565 -23.067 1.00 58.50 88 GLU A O 1
ATOM 721 N N . LEU A 1 89 ? 21.565 -16.602 -23.338 1.00 51.91 89 LEU A N 1
ATOM 722 C CA . LEU A 1 89 ? 21.807 -16.659 -24.791 1.00 51.91 89 LEU A CA 1
ATOM 723 C C . LEU A 1 89 ? 23.268 -17.009 -25.097 1.00 51.91 89 LEU A C 1
ATOM 725 O O . LEU A 1 89 ? 23.484 -17.755 -26.078 1.00 51.91 89 LEU A O 1
#

Organism: Hymenolepis diminuta (NCBI:txid6216)

Secondary structure (DSSP, 8-state):
---------------------HHHHHHHHHH-TT--HHHHHHHTT-S-HHHHHHHHHHTT-----SS---HHHHHHHHHHHHHHHTT--

Sequence (89 aa):
FQKDNISLKDEPRAKCSKKLNSEQLQVTITENPTCTTRKLSKTFNVSRHMTICREMKRHGWEIPPPYDFSEINKQHRVTCCVSLLSREL

pLDDT: mean 75.73, std 10.28, range [51.91, 92.0]

Foldseek 3Di:
DDDDPPPPDPDPDPDPDPDQPLVVLVVVCVVPVQDALVNVCVVRVNPDSVSVVVSCVVVVHDHHPNDDCDVVNVVVVVVVVVVVVVVVD

InterPro domains:
  IPR036388 Winged helix-like DNA-binding domain superfamily [G3DSA:1.10.10.10] (11-65)

Radius of gyration: 21.36 Å; chains: 1; bounding box: 49×60×39 Å